Protein AF-A0A9X4QKK1-F1 (afdb_monomer_lite)

Sequence (141 aa):
MLRELAAFGTIYRAEAHHDLIGHMLTFSHALVTLEELGYPALFRRGLLPLYKLVHVLRASRDLQPGEPIRLSSPVDREPLALARPSSSLPTESAFWDRERSGDEWDFGHAFKFPYSFYHHAARAGGADAAAFDRFKRIIGT

Organism: NCBI:txid425004

pLDDT: mean 85.97, std 9.96, range [57.62, 98.19]

Secondary structure (DSSP, 8-state):
-HHHHHT-S--BS-IIIIIHHHHHHHHHHHHHHHHHTT-HHHHHHHHHHHHHHHHHHHHTTTPPTTS------SS--SSPPBPPPPSS-TTSHHHHSS---HHHHHTTHHHHHHHHHHHHHHHTT---HHHHHHHHHHTT-

Foldseek 3Di:
DLVLLLLAPFAFPFCVQLVLVLCLLLLLLVLVVCVVVVNVVVSVVSVVVSVVSSVVNVVCRHDDQPPDDDDPDPPDDPPTHTQDFAPDAPVDVVLVPDDDDPVCVVVVLSPSSNVSLVVVQVVVVGHDPSSVRSSRSSSRD

Radius of gyration: 15.23 Å; chains: 1; bounding box: 29×36×40 Å

Structure (mmCIF, N/CA/C/O backbone):
data_AF-A0A9X4QKK1-F1
#
_entry.id   AF-A0A9X4QKK1-F1
#
loop_
_atom_site.group_PDB
_atom_site.id
_atom_site.type_symbol
_atom_site.label_atom_id
_atom_site.label_alt_id
_atom_site.label_comp_id
_atom_site.label_asym_id
_atom_site.label_entity_id
_atom_site.label_seq_id
_atom_site.pdbx_PDB_ins_code
_atom_site.Cartn_x
_atom_site.Cartn_y
_atom_site.Cartn_z
_atom_site.occupancy
_atom_site.B_iso_or_equiv
_atom_site.auth_seq_id
_atom_site.auth_comp_id
_atom_site.auth_asym_id
_atom_site.auth_atom_id
_atom_site.pdbx_PDB_model_num
ATOM 1 N N . MET A 1 1 ? -3.616 -5.860 -7.951 1.00 75.44 1 MET A N 1
ATOM 2 C CA . MET A 1 1 ? -3.090 -5.509 -6.619 1.00 75.44 1 MET A CA 1
ATOM 3 C C . MET A 1 1 ? -3.950 -4.460 -5.912 1.00 75.44 1 MET A C 1
ATOM 5 O O . MET A 1 1 ? -4.398 -4.758 -4.819 1.00 75.44 1 MET A O 1
ATOM 9 N N . LEU A 1 2 ? -4.302 -3.318 -6.521 1.00 85.44 2 LEU A N 1
ATOM 10 C CA . LEU A 1 2 ? -5.236 -2.358 -5.887 1.00 85.44 2 LEU A CA 1
ATOM 11 C C . LEU A 1 2 ? -6.605 -2.970 -5.538 1.00 85.44 2 LEU A C 1
ATOM 13 O O . LEU A 1 2 ? -7.190 -2.633 -4.519 1.00 85.44 2 LEU A O 1
ATOM 17 N N . ARG A 1 3 ? -7.059 -3.958 -6.319 1.00 85.62 3 ARG A N 1
ATOM 18 C CA . ARG A 1 3 ? -8.234 -4.779 -5.981 1.00 85.62 3 ARG A CA 1
ATOM 19 C C . ARG A 1 3 ? -8.065 -5.619 -4.709 1.00 85.62 3 ARG A C 1
ATOM 21 O O . ARG A 1 3 ? -9.041 -5.830 -4.010 1.00 85.62 3 ARG A O 1
ATOM 28 N N . GLU A 1 4 ? -6.853 -6.097 -4.410 1.00 84.00 4 GLU A N 1
ATOM 29 C CA . GLU A 1 4 ? -6.587 -6.804 -3.146 1.00 84.00 4 GLU A CA 1
ATOM 30 C C . GLU A 1 4 ? -6.738 -5.833 -1.978 1.00 84.00 4 GLU A C 1
ATOM 32 O O . GLU A 1 4 ? -7.400 -6.158 -1.004 1.00 84.00 4 GLU A O 1
ATOM 37 N N . LEU A 1 5 ? -6.208 -4.611 -2.116 1.00 85.69 5 LEU A N 1
ATOM 38 C CA . LEU A 1 5 ? -6.379 -3.550 -1.124 1.00 85.69 5 LEU A CA 1
ATOM 39 C C . LEU A 1 5 ? -7.860 -3.185 -0.919 1.00 85.69 5 LEU A C 1
ATOM 41 O O . LEU A 1 5 ? -8.304 -3.064 0.217 1.00 85.69 5 LEU A O 1
ATOM 45 N N . ALA A 1 6 ? -8.633 -3.047 -1.999 1.00 85.88 6 ALA A N 1
ATOM 46 C CA . ALA A 1 6 ? -10.066 -2.756 -1.928 1.00 85.88 6 ALA A CA 1
ATOM 47 C C . ALA A 1 6 ? -10.876 -3.851 -1.211 1.00 85.88 6 ALA A C 1
ATOM 49 O O . ALA A 1 6 ? -11.947 -3.571 -0.676 1.00 85.88 6 ALA A O 1
ATOM 50 N N . ALA A 1 7 ? -10.377 -5.089 -1.198 1.00 85.75 7 ALA A N 1
ATOM 51 C CA . ALA A 1 7 ? -11.099 -6.233 -0.662 1.00 85.75 7 ALA A CA 1
ATOM 52 C C . ALA A 1 7 ? -11.094 -6.300 0.877 1.00 85.75 7 ALA A C 1
ATOM 54 O O . ALA A 1 7 ? -11.881 -7.052 1.444 1.00 85.75 7 ALA A O 1
ATOM 55 N N . PHE A 1 8 ? -10.241 -5.536 1.566 1.00 82.75 8 PHE A N 1
ATOM 56 C CA . PHE A 1 8 ? -10.203 -5.523 3.031 1.00 82.75 8 PHE A CA 1
ATOM 57 C C . PHE A 1 8 ? -11.446 -4.842 3.609 1.00 82.75 8 PHE A C 1
ATOM 59 O O . PHE A 1 8 ? -11.747 -3.698 3.270 1.00 82.75 8 PHE A O 1
ATOM 66 N N . GLY A 1 9 ? -12.166 -5.515 4.509 1.00 76.88 9 GLY A N 1
ATOM 67 C CA . GLY A 1 9 ? -13.284 -4.912 5.246 1.00 76.88 9 GLY A CA 1
ATOM 68 C C . GLY A 1 9 ? -12.805 -3.984 6.365 1.00 76.88 9 GLY A C 1
ATOM 69 O O . GLY A 1 9 ? -13.321 -2.878 6.529 1.00 76.88 9 GLY A O 1
ATOM 70 N N . THR A 1 10 ? -11.751 -4.409 7.062 1.00 80.19 10 THR A N 1
ATOM 71 C CA . THR A 1 10 ? -11.205 -3.747 8.250 1.00 80.19 10 THR A CA 1
ATOM 72 C C . THR A 1 10 ? -9.692 -3.590 8.118 1.00 80.19 10 THR A C 1
ATOM 74 O O . THR A 1 10 ? -9.008 -4.488 7.634 1.00 80.19 10 THR A O 1
ATOM 77 N N . ILE A 1 11 ? -9.150 -2.449 8.557 1.00 82.50 11 ILE A N 1
ATOM 78 C CA . ILE A 1 11 ? -7.701 -2.217 8.640 1.00 82.50 11 ILE A CA 1
ATOM 79 C C . ILE A 1 11 ? -7.363 -1.861 10.085 1.00 82.50 11 ILE A C 1
ATOM 81 O O . ILE A 1 11 ? -7.882 -0.883 10.623 1.00 82.50 11 ILE A O 1
ATOM 85 N N . TYR A 1 12 ? -6.488 -2.653 10.698 1.00 80.75 12 TYR A N 1
ATOM 86 C CA . TYR A 1 12 ? -5.937 -2.412 12.029 1.00 80.75 12 TYR A CA 1
ATOM 87 C C . TYR A 1 12 ? -4.565 -1.737 11.945 1.00 80.75 12 TYR A C 1
ATOM 89 O O . TYR A 1 12 ? -3.785 -2.043 11.042 1.00 80.75 12 TYR A O 1
ATOM 97 N N . ARG A 1 13 ? -4.251 -0.868 12.917 1.00 73.69 13 ARG A N 1
ATOM 98 C CA . ARG A 1 13 ? -2.894 -0.372 13.213 1.00 73.69 13 ARG A CA 1
ATOM 99 C C . ARG A 1 13 ? -2.101 -1.459 13.941 1.00 73.69 13 ARG A C 1
ATOM 101 O O . ARG A 1 13 ? -1.739 -1.304 15.100 1.00 73.69 13 ARG A O 1
ATOM 108 N N . ALA A 1 14 ? -1.932 -2.585 13.272 1.00 68.31 14 ALA A N 1
ATOM 109 C CA . ALA A 1 14 ? -1.031 -3.648 13.677 1.00 68.31 14 ALA A CA 1
ATOM 110 C C . ALA A 1 14 ? 0.115 -3.645 12.669 1.00 68.31 14 ALA A C 1
ATOM 112 O O . ALA A 1 14 ? -0.183 -3.628 11.470 1.00 68.31 14 ALA A O 1
ATOM 113 N N . GLU A 1 15 ? 1.371 -3.667 13.113 1.00 60.34 15 GLU A N 1
ATOM 114 C CA . GLU A 1 15 ? 2.532 -3.822 12.228 1.00 60.34 15 GLU A CA 1
ATOM 115 C C . GLU A 1 15 ? 2.284 -4.988 11.265 1.00 60.34 15 GLU A C 1
ATOM 117 O O . GLU A 1 15 ? 2.369 -4.842 10.049 1.00 60.34 15 GLU A O 1
ATOM 122 N N . ALA A 1 16 ? 1.809 -6.132 11.766 1.00 63.66 16 ALA A N 1
ATOM 123 C CA . ALA A 1 16 ? 1.559 -7.289 10.921 1.00 63.66 16 ALA A CA 1
ATOM 124 C C . ALA A 1 16 ? 0.435 -7.087 9.891 1.00 63.66 16 ALA A C 1
ATOM 126 O O . ALA A 1 16 ? 0.426 -7.793 8.895 1.00 63.66 16 ALA A O 1
ATOM 127 N N . HIS A 1 17 ? -0.523 -6.174 10.066 1.00 72.31 17 HIS A N 1
ATOM 128 C CA . HIS A 1 17 ? -1.622 -6.020 9.100 1.00 72.31 17 HIS A CA 1
ATOM 129 C C . HIS A 1 17 ? -1.434 -4.802 8.197 1.00 72.31 17 HIS A C 1
ATOM 131 O O . HIS A 1 17 ? -1.447 -4.915 6.972 1.00 72.31 17 HIS A O 1
ATOM 137 N N . HIS A 1 18 ? -1.214 -3.641 8.804 1.00 77.44 18 HIS A N 1
ATOM 138 C CA . HIS A 1 18 ? -0.926 -2.401 8.103 1.00 77.44 18 HIS A CA 1
ATOM 139 C C . HIS A 1 18 ? 0.368 -2.509 7.285 1.00 77.44 18 HIS A C 1
ATOM 141 O O . HIS A 1 18 ? 0.358 -2.213 6.084 1.00 77.44 18 HIS A O 1
ATOM 147 N N . ASP A 1 19 ? 1.455 -3.000 7.892 1.00 78.06 19 ASP A N 1
ATOM 148 C CA . ASP A 1 19 ? 2.738 -3.041 7.194 1.00 78.06 19 ASP A CA 1
ATOM 149 C C . ASP A 1 19 ? 2.754 -4.136 6.143 1.00 78.06 19 ASP A C 1
ATOM 151 O O . ASP A 1 19 ? 3.334 -3.913 5.089 1.00 78.06 19 ASP A O 1
ATOM 155 N N . LEU A 1 20 ? 2.070 -5.274 6.323 1.00 82.94 20 LEU A N 1
ATOM 156 C CA . LEU A 1 20 ? 1.974 -6.274 5.248 1.00 82.94 20 LEU A CA 1
ATOM 157 C C . LEU A 1 20 ? 1.256 -5.720 4.010 1.00 82.94 20 LEU A C 1
ATOM 159 O O . LEU A 1 20 ? 1.684 -5.997 2.885 1.00 82.94 20 LEU A O 1
ATOM 163 N N . ILE A 1 21 ? 0.214 -4.899 4.183 1.00 88.38 21 ILE A N 1
ATOM 164 C CA . ILE A 1 21 ? -0.444 -4.234 3.052 1.00 88.38 21 ILE A CA 1
ATOM 165 C C . ILE A 1 21 ? 0.509 -3.208 2.415 1.00 88.38 21 ILE A C 1
ATOM 167 O O . ILE A 1 21 ? 0.660 -3.178 1.189 1.00 88.38 21 ILE A O 1
ATOM 171 N N . GLY A 1 22 ? 1.217 -2.415 3.222 1.00 89.25 22 GLY A N 1
ATOM 172 C CA . GLY A 1 22 ? 2.253 -1.493 2.747 1.00 89.25 22 GLY A CA 1
ATOM 173 C C . GLY A 1 22 ? 3.424 -2.189 2.033 1.00 89.25 22 GLY A C 1
ATOM 174 O O . GLY A 1 22 ? 3.918 -1.720 1.001 1.00 89.25 22 GLY A O 1
ATOM 175 N N . HIS A 1 23 ? 3.838 -3.359 2.515 1.00 90.31 23 HIS A N 1
ATOM 176 C CA . HIS A 1 23 ? 4.822 -4.234 1.890 1.00 90.31 23 HIS A CA 1
ATOM 177 C C . HIS A 1 23 ? 4.305 -4.772 0.565 1.00 90.31 23 HIS A C 1
ATOM 179 O O . HIS A 1 23 ? 5.047 -4.767 -0.407 1.00 90.31 23 HIS A O 1
ATOM 185 N N . MET A 1 24 ? 3.033 -5.159 0.461 1.00 92.56 24 MET A N 1
ATOM 186 C CA . MET A 1 24 ? 2.457 -5.557 -0.825 1.00 92.56 24 MET A CA 1
ATOM 187 C C . MET A 1 24 ? 2.513 -4.399 -1.830 1.00 92.56 24 MET A C 1
ATOM 189 O O . MET A 1 24 ? 2.912 -4.614 -2.981 1.00 92.56 24 MET A O 1
ATOM 193 N N . LEU A 1 25 ? 2.166 -3.176 -1.399 1.00 93.88 25 LEU A N 1
ATOM 194 C CA . LEU A 1 25 ? 2.240 -1.970 -2.232 1.00 93.88 25 LEU A CA 1
ATOM 195 C C . LEU A 1 25 ? 3.656 -1.739 -2.772 1.00 93.88 25 LEU A C 1
ATOM 197 O O . LEU A 1 25 ? 3.861 -1.647 -3.983 1.00 93.88 25 LEU A O 1
ATOM 201 N N . THR A 1 26 ? 4.627 -1.694 -1.867 1.00 95.50 26 THR A N 1
ATOM 202 C CA . THR A 1 26 ? 6.023 -1.360 -2.176 1.00 95.50 26 THR A CA 1
ATOM 203 C C . THR A 1 26 ? 6.767 -2.482 -2.890 1.00 95.50 26 THR A C 1
ATOM 205 O O . THR A 1 26 ? 7.497 -2.220 -3.842 1.00 95.50 26 THR A O 1
ATOM 208 N N . PHE A 1 27 ? 6.551 -3.740 -2.505 1.00 95.62 27 PHE A N 1
ATOM 209 C CA . PHE A 1 27 ? 7.200 -4.896 -3.123 1.00 95.62 27 PHE A CA 1
ATOM 210 C C . PHE A 1 27 ? 6.793 -5.028 -4.586 1.00 95.62 27 PHE A C 1
ATOM 212 O O . PHE A 1 27 ? 7.632 -5.143 -5.475 1.00 95.62 27 PHE A O 1
ATOM 219 N N . SER A 1 28 ? 5.491 -4.991 -4.860 1.00 95.19 28 SER A N 1
ATOM 220 C CA . SER A 1 28 ? 5.005 -5.078 -6.237 1.00 95.19 28 SER A CA 1
ATOM 221 C C . SER A 1 28 ? 5.372 -3.846 -7.065 1.00 95.19 28 SER A C 1
ATOM 223 O O . SER A 1 28 ? 5.581 -3.987 -8.266 1.00 95.19 28 SER A O 1
ATOM 225 N N . HIS A 1 29 ? 5.491 -2.663 -6.449 1.00 96.69 29 HIS A N 1
ATOM 226 C CA . HIS A 1 29 ? 6.028 -1.488 -7.131 1.00 96.69 29 HIS A CA 1
ATOM 227 C C . HIS A 1 29 ? 7.465 -1.751 -7.574 1.00 96.69 29 HIS A C 1
ATOM 229 O O . HIS A 1 29 ? 7.751 -1.639 -8.759 1.00 96.69 29 HIS A O 1
ATOM 235 N N . ALA A 1 30 ? 8.325 -2.216 -6.666 1.00 97.06 30 ALA A N 1
ATOM 236 C CA . ALA A 1 30 ? 9.701 -2.564 -6.999 1.00 97.06 30 ALA A CA 1
ATOM 237 C C . ALA A 1 30 ? 9.785 -3.616 -8.120 1.00 97.06 30 ALA A C 1
ATOM 239 O O . ALA A 1 30 ? 10.628 -3.492 -9.005 1.00 97.06 30 ALA A O 1
ATOM 240 N N . LEU A 1 31 ? 8.897 -4.620 -8.137 1.00 97.19 31 LEU A N 1
ATOM 241 C CA . LEU A 1 31 ? 8.832 -5.576 -9.247 1.00 97.19 31 LEU A CA 1
ATOM 242 C C . LEU A 1 31 ? 8.507 -4.889 -10.575 1.00 97.19 31 LEU A C 1
ATOM 244 O O . LEU A 1 31 ? 9.220 -5.103 -11.552 1.00 97.19 31 LEU A O 1
ATOM 248 N N . VAL A 1 32 ? 7.459 -4.067 -10.613 1.00 95.44 32 VAL A N 1
ATOM 249 C CA . VAL A 1 32 ? 7.080 -3.323 -11.822 1.00 95.44 32 VAL A CA 1
ATOM 250 C C . VAL A 1 32 ? 8.240 -2.449 -12.301 1.00 95.44 32 VAL A C 1
ATOM 252 O O . VAL A 1 32 ? 8.587 -2.499 -13.475 1.00 95.44 32 VAL A O 1
ATOM 255 N N . THR A 1 33 ? 8.905 -1.735 -11.393 1.00 96.25 33 THR A N 1
ATOM 256 C CA . THR A 1 33 ? 10.076 -0.919 -11.729 1.00 96.25 33 THR A CA 1
ATOM 257 C C . THR A 1 33 ? 11.217 -1.763 -12.303 1.00 96.25 33 THR A C 1
ATOM 259 O O . THR A 1 33 ? 11.856 -1.355 -13.266 1.00 96.25 33 THR A O 1
ATOM 262 N N . LEU A 1 34 ? 11.475 -2.963 -11.770 1.00 97.56 34 LEU A N 1
ATOM 263 C CA . LEU A 1 34 ? 12.482 -3.871 -12.336 1.00 97.56 34 LEU A CA 1
ATOM 264 C C . LEU A 1 34 ? 12.139 -4.297 -13.768 1.00 97.56 34 LEU A C 1
ATOM 266 O O . LEU A 1 34 ? 13.034 -4.385 -14.605 1.00 97.56 34 LEU A O 1
ATOM 270 N N . GLU A 1 35 ? 10.867 -4.568 -14.056 1.00 96.75 35 GLU A N 1
ATOM 271 C CA . GLU A 1 35 ? 10.416 -4.879 -15.414 1.00 96.75 35 GLU A CA 1
ATOM 272 C C . GLU A 1 35 ? 10.630 -3.687 -16.359 1.00 96.75 35 GLU A C 1
ATOM 274 O O . GLU A 1 35 ? 11.220 -3.856 -17.426 1.00 96.75 35 GLU A O 1
ATOM 279 N N . GLU A 1 36 ? 10.237 -2.483 -15.938 1.00 95.19 36 GLU A N 1
ATOM 280 C CA . GLU A 1 36 ? 10.383 -1.235 -16.705 1.00 95.19 36 GLU A CA 1
ATOM 281 C C . GLU A 1 36 ? 11.842 -0.869 -16.987 1.00 95.19 36 GLU A C 1
ATOM 283 O O . GLU A 1 36 ? 12.162 -0.361 -18.059 1.00 95.19 36 GLU A O 1
ATOM 288 N N . LEU A 1 37 ? 12.741 -1.175 -16.052 1.00 97.62 37 LEU A N 1
ATOM 289 C CA . LEU A 1 37 ? 14.182 -0.980 -16.206 1.00 97.62 37 LEU A CA 1
ATOM 290 C C . LEU A 1 37 ? 14.856 -2.056 -17.079 1.00 97.62 37 LEU A C 1
ATOM 292 O O . LEU A 1 37 ? 16.076 -2.035 -17.235 1.00 97.62 37 LEU A O 1
ATOM 296 N N . GLY A 1 38 ? 14.098 -3.000 -17.645 1.00 98.06 38 GLY A N 1
ATOM 297 C CA . GLY A 1 38 ? 14.627 -4.032 -18.539 1.00 98.06 38 GLY A CA 1
ATOM 298 C C . GLY A 1 38 ? 15.152 -5.285 -17.832 1.00 98.06 38 GLY A C 1
ATOM 299 O O . GLY A 1 38 ? 15.900 -6.054 -18.437 1.00 98.06 38 GLY A O 1
ATOM 300 N N . TYR A 1 39 ? 14.734 -5.551 -16.587 1.00 98.19 39 TYR A N 1
ATOM 301 C CA . TYR A 1 39 ? 15.120 -6.741 -15.808 1.00 98.19 39 TYR A CA 1
ATOM 302 C C . TYR A 1 39 ? 13.966 -7.750 -15.608 1.00 98.19 39 TYR A C 1
ATOM 304 O O . TYR A 1 39 ? 13.643 -8.130 -14.473 1.00 98.19 39 TYR A O 1
ATOM 312 N N . PRO A 1 40 ? 13.357 -8.295 -16.679 1.00 97.19 40 PRO A N 1
ATOM 313 C CA . PRO A 1 40 ? 12.163 -9.137 -16.569 1.00 97.19 40 PRO A CA 1
ATOM 314 C C . PRO A 1 40 ? 12.428 -10.489 -15.880 1.00 97.19 40 PRO A C 1
ATOM 316 O O . PRO A 1 40 ? 11.511 -11.121 -15.356 1.00 97.19 40 PRO A O 1
ATOM 319 N N . ALA A 1 41 ? 13.681 -10.957 -15.846 1.00 98.00 41 ALA A N 1
ATOM 320 C CA . ALA A 1 41 ? 14.052 -12.157 -15.096 1.00 98.00 41 ALA A CA 1
ATOM 321 C C . ALA A 1 41 ? 13.915 -11.955 -13.575 1.00 98.00 41 ALA A C 1
ATOM 323 O O . ALA A 1 41 ? 13.427 -12.850 -12.881 1.00 98.00 41 ALA A O 1
ATOM 324 N N . LEU A 1 42 ? 14.293 -10.775 -13.067 1.00 97.38 42 LEU A N 1
ATOM 325 C CA . LEU A 1 42 ? 14.141 -10.427 -11.653 1.00 97.38 42 LEU A CA 1
ATOM 326 C C . LEU A 1 42 ? 12.666 -10.232 -11.294 1.00 97.38 42 LEU A C 1
ATOM 328 O O . LEU A 1 42 ? 12.222 -10.775 -10.283 1.00 97.38 42 LEU A O 1
ATOM 332 N N . PHE A 1 43 ? 11.897 -9.567 -12.165 1.00 97.38 43 PHE A N 1
ATOM 333 C CA . PHE A 1 43 ? 10.440 -9.462 -12.037 1.00 97.38 43 PHE A CA 1
ATOM 334 C C . PHE A 1 43 ? 9.790 -10.839 -11.842 1.00 97.38 43 PHE A C 1
ATOM 336 O O . PHE A 1 43 ? 9.141 -11.086 -10.825 1.00 97.38 43 PHE A O 1
ATOM 343 N N . ARG A 1 44 ? 10.039 -11.780 -12.768 1.00 97.75 44 ARG A N 1
ATOM 344 C CA . ARG A 1 44 ? 9.468 -13.138 -12.709 1.00 97.75 44 ARG A CA 1
ATOM 345 C C . ARG A 1 44 ? 9.860 -13.888 -11.440 1.00 97.75 44 ARG A C 1
ATOM 347 O O . ARG A 1 44 ? 9.013 -14.544 -10.838 1.00 97.75 44 ARG A O 1
ATOM 354 N N . ARG A 1 45 ? 11.120 -13.779 -11.007 1.00 97.12 45 ARG A N 1
ATOM 355 C CA . ARG A 1 45 ? 11.591 -14.404 -9.761 1.00 97.12 45 ARG A CA 1
ATOM 356 C C . ARG A 1 45 ? 10.861 -13.848 -8.533 1.00 97.12 45 ARG A C 1
ATOM 358 O O . ARG A 1 45 ? 10.601 -14.595 -7.592 1.00 97.12 45 ARG A O 1
ATOM 365 N N . GLY A 1 46 ? 10.518 -12.563 -8.553 1.00 96.19 46 GLY A N 1
ATOM 366 C CA . GLY A 1 46 ? 9.803 -11.882 -7.477 1.00 96.19 46 GLY A CA 1
ATOM 367 C C . GLY A 1 46 ? 8.308 -12.202 -7.378 1.00 96.19 46 GLY A C 1
ATOM 368 O O . GLY A 1 46 ? 7.720 -11.995 -6.315 1.00 96.19 46 GLY A O 1
ATOM 369 N N . LEU A 1 47 ? 7.691 -12.759 -8.428 1.00 96.06 47 LEU A N 1
ATOM 370 C CA . LEU A 1 47 ? 6.257 -13.077 -8.427 1.00 96.06 47 LEU A CA 1
ATOM 371 C C . LEU A 1 47 ? 5.875 -14.100 -7.352 1.00 96.06 47 LEU A C 1
ATOM 373 O O . LEU A 1 47 ? 4.877 -13.913 -6.663 1.00 96.06 47 LEU A O 1
ATOM 377 N N . LEU A 1 48 ? 6.671 -15.157 -7.160 1.00 95.56 48 LEU A N 1
ATOM 378 C CA . LEU A 1 48 ? 6.368 -16.184 -6.158 1.00 95.56 48 LEU A CA 1
ATOM 379 C C . LEU A 1 48 ? 6.352 -15.617 -4.719 1.00 95.56 48 LEU A C 1
ATOM 381 O O . LEU A 1 48 ? 5.368 -15.848 -4.014 1.00 95.56 48 LEU A O 1
ATOM 385 N N . PRO A 1 49 ? 7.374 -14.866 -4.259 1.00 93.94 49 PRO A N 1
ATOM 386 C CA . PRO A 1 49 ? 7.307 -14.147 -2.986 1.00 93.94 49 PRO A CA 1
ATOM 387 C C . PRO A 1 49 ? 6.099 -13.210 -2.869 1.00 93.94 49 PRO A C 1
ATOM 389 O O . PRO A 1 49 ? 5.417 -13.234 -1.845 1.00 93.94 49 PRO A O 1
ATOM 392 N N . LEU A 1 50 ? 5.788 -12.443 -3.922 1.00 93.44 50 LEU A N 1
ATOM 393 C CA . LEU A 1 50 ? 4.620 -11.560 -3.927 1.00 93.44 50 LEU A CA 1
ATOM 394 C C . LEU A 1 50 ? 3.315 -12.351 -3.743 1.00 93.44 50 LEU A C 1
ATOM 396 O O . LEU A 1 50 ? 2.461 -11.950 -2.958 1.00 93.44 50 LEU A O 1
ATOM 400 N N . TYR A 1 51 ? 3.159 -13.495 -4.411 1.00 91.69 51 TYR A N 1
ATOM 401 C CA . TYR A 1 51 ? 1.970 -14.334 -4.251 1.00 91.69 51 TYR A CA 1
ATOM 402 C C . TYR A 1 51 ? 1.854 -14.943 -2.856 1.00 91.69 51 TYR A C 1
ATOM 404 O O . TYR A 1 51 ? 0.743 -15.042 -2.342 1.00 91.69 51 TYR A O 1
ATOM 412 N N . LYS A 1 52 ? 2.971 -15.300 -2.210 1.00 90.06 52 LYS A N 1
ATOM 413 C CA . LYS A 1 52 ? 2.959 -15.733 -0.803 1.00 90.06 52 LYS A CA 1
ATOM 414 C C . LYS A 1 52 ? 2.465 -14.619 0.118 1.00 90.06 52 LYS A C 1
ATOM 416 O O . LYS A 1 52 ? 1.617 -14.873 0.966 1.00 90.06 52 LYS A O 1
ATOM 421 N N . LEU A 1 53 ? 2.942 -13.392 -0.091 1.00 87.81 53 LEU A N 1
ATOM 422 C CA . LEU A 1 53 ? 2.487 -12.223 0.659 1.00 87.81 53 LEU A CA 1
ATOM 423 C C . LEU A 1 53 ? 0.982 -11.977 0.465 1.00 87.81 53 LEU A C 1
ATOM 425 O O . LEU A 1 53 ? 0.250 -11.853 1.441 1.00 87.81 53 LEU A O 1
ATOM 429 N N . VAL A 1 54 ? 0.505 -11.984 -0.783 1.00 87.62 54 VAL A N 1
ATOM 430 C CA . VAL A 1 54 ? -0.928 -11.839 -1.100 1.00 87.62 54 VAL A CA 1
ATOM 431 C C . VAL A 1 54 ? -1.758 -12.968 -0.481 1.00 87.62 54 VAL A C 1
ATOM 433 O O . VAL A 1 54 ? -2.853 -12.725 0.013 1.00 87.62 54 VAL A O 1
ATOM 436 N N . HIS A 1 55 ? -1.252 -14.202 -0.475 1.00 86.25 55 HIS A N 1
ATOM 437 C CA . HIS A 1 55 ? -1.939 -15.334 0.143 1.00 86.25 55 HIS A CA 1
ATOM 438 C C . HIS A 1 55 ? -2.135 -15.138 1.653 1.00 86.25 55 HIS A C 1
ATOM 440 O O . HIS A 1 55 ? -3.247 -15.321 2.141 1.00 86.25 55 HIS A O 1
ATOM 446 N N . VAL A 1 56 ? -1.091 -14.710 2.371 1.00 81.62 56 VAL A N 1
ATOM 447 C CA . VAL A 1 56 ? -1.179 -14.394 3.808 1.00 81.62 56 VAL A CA 1
ATOM 448 C C . VAL A 1 56 ? -2.175 -13.260 4.054 1.00 81.62 56 VAL A C 1
ATOM 450 O O . VAL A 1 56 ? -3.049 -13.383 4.904 1.00 81.62 56 VAL A O 1
ATOM 453 N N . LEU A 1 57 ? -2.102 -12.196 3.255 1.00 81.94 57 LEU A N 1
ATOM 454 C CA . LEU A 1 57 ? -3.005 -11.046 3.334 1.00 81.94 57 LEU A CA 1
ATOM 455 C C . LEU A 1 57 ? -4.480 -11.412 3.112 1.00 81.94 57 LEU A C 1
ATOM 457 O O . LEU A 1 57 ? -5.368 -10.869 3.762 1.00 81.94 57 LEU A O 1
ATOM 461 N N . ARG A 1 58 ? -4.767 -12.362 2.219 1.00 84.50 58 ARG A N 1
ATOM 462 C CA . ARG A 1 58 ? -6.138 -12.846 2.003 1.00 84.50 58 ARG A CA 1
ATOM 463 C C . ARG A 1 58 ? -6.693 -13.589 3.214 1.00 84.50 58 ARG A C 1
ATOM 465 O O . ARG A 1 58 ? -7.891 -13.500 3.455 1.00 84.50 58 ARG A O 1
ATOM 472 N N . ALA A 1 59 ? -5.847 -14.282 3.976 1.00 79.81 59 ALA A N 1
ATOM 473 C CA . ALA A 1 59 ? -6.267 -14.957 5.201 1.00 79.81 59 ALA A CA 1
ATOM 474 C C . ALA A 1 59 ? -6.650 -13.970 6.320 1.00 79.81 59 ALA A C 1
ATOM 476 O O . ALA A 1 59 ? -7.423 -14.331 7.201 1.00 79.81 59 ALA A O 1
ATOM 477 N N . SER A 1 60 ? -6.154 -12.727 6.272 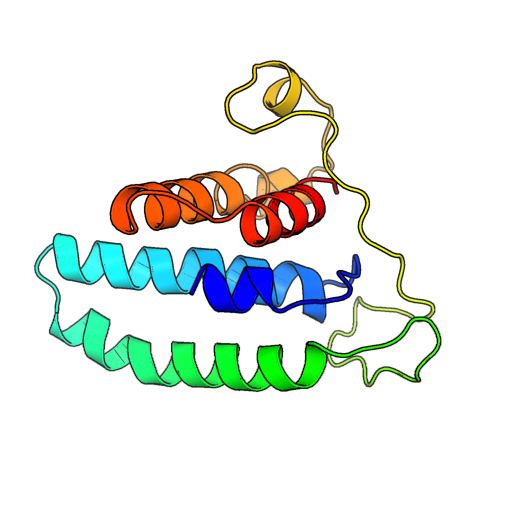1.00 75.75 60 SER A N 1
ATOM 478 C CA . SER A 1 60 ? -6.469 -11.668 7.242 1.00 75.75 60 SER A CA 1
ATOM 479 C C . SER A 1 60 ? -7.523 -10.667 6.751 1.00 75.75 60 SER A C 1
ATOM 481 O O . SER A 1 60 ? -7.782 -9.666 7.414 1.00 75.75 60 SER A O 1
ATOM 483 N N . ARG A 1 61 ? -8.130 -10.895 5.583 1.00 78.69 61 ARG A N 1
ATOM 484 C CA . ARG A 1 61 ? -9.003 -9.911 4.926 1.00 78.69 61 ARG A CA 1
ATOM 485 C C . ARG A 1 61 ? 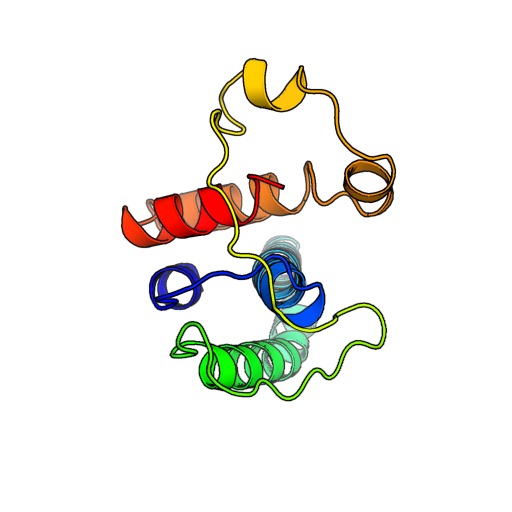-10.326 -9.669 5.654 1.00 78.69 61 ARG A C 1
ATOM 487 O O . ARG A 1 61 ? -10.800 -8.534 5.709 1.00 78.69 61 ARG A O 1
ATOM 494 N N . ASP A 1 62 ? -10.910 -10.744 6.172 1.00 76.69 62 ASP A N 1
ATOM 495 C CA . ASP A 1 62 ? -12.285 -10.777 6.679 1.00 76.69 62 ASP A CA 1
ATOM 496 C C . ASP A 1 62 ? -12.338 -10.725 8.221 1.00 76.69 62 ASP A C 1
ATOM 498 O O . ASP A 1 62 ? -13.370 -11.036 8.813 1.00 76.69 62 ASP A O 1
ATOM 502 N N . LEU A 1 63 ? -11.235 -10.301 8.860 1.00 74.81 63 LEU A N 1
ATOM 503 C CA . LEU A 1 63 ? -11.117 -10.169 10.314 1.00 74.81 63 LEU A CA 1
ATOM 504 C C . LEU A 1 63 ? -12.188 -9.226 10.875 1.00 74.81 63 LEU A C 1
ATOM 506 O O . LEU A 1 63 ? -12.290 -8.059 10.467 1.00 74.81 63 LEU A O 1
ATOM 510 N N . GLN A 1 64 ? -12.961 -9.732 11.835 1.00 73.19 64 GLN A N 1
ATOM 511 C CA . GLN A 1 64 ? -13.978 -8.948 12.524 1.00 73.19 64 GLN A CA 1
ATOM 512 C C . GLN A 1 64 ? -13.418 -8.300 13.798 1.00 73.19 64 GLN A C 1
ATOM 514 O O . GLN A 1 64 ? -12.601 -8.898 14.504 1.00 73.19 64 GLN A O 1
ATOM 519 N N . PRO A 1 65 ? -13.879 -7.088 14.158 1.00 69.88 65 PRO A N 1
ATOM 520 C CA . PRO A 1 65 ? -13.576 -6.504 15.459 1.00 69.88 65 PRO A CA 1
ATOM 521 C C . PRO A 1 65 ? -13.944 -7.455 16.604 1.00 69.88 65 PRO A C 1
ATOM 523 O O . PRO A 1 65 ? -15.104 -7.828 16.755 1.00 69.88 65 PRO A O 1
ATOM 526 N N . GLY A 1 66 ? -12.953 -7.816 17.422 1.00 69.25 66 GLY A N 1
ATOM 527 C CA . GLY A 1 66 ? -13.135 -8.687 18.586 1.00 69.25 66 GLY A CA 1
ATOM 528 C C . GLY A 1 66 ? -12.923 -10.181 18.329 1.00 69.25 66 GLY A C 1
ATOM 529 O O . GLY A 1 66 ? -12.989 -10.953 19.283 1.00 69.25 66 GLY A O 1
ATOM 530 N N . GLU A 1 67 ? -12.637 -10.606 17.094 1.00 73.00 67 GLU A N 1
ATOM 531 C CA . GLU A 1 67 ? -12.132 -11.962 16.860 1.00 73.00 67 GLU A CA 1
ATOM 532 C C . GLU A 1 67 ? -10.730 -12.124 17.470 1.00 73.00 67 GLU A C 1
ATOM 534 O O . GLU A 1 67 ? -9.939 -11.180 17.428 1.00 73.00 67 GLU A O 1
ATOM 539 N N . PRO A 1 68 ? -10.397 -13.300 18.033 1.00 69.38 68 PRO A N 1
ATOM 5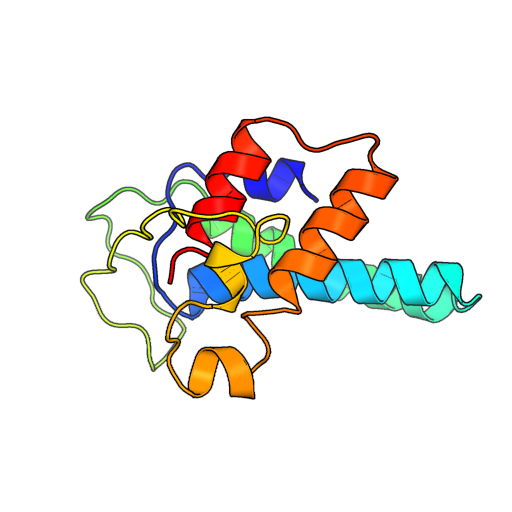40 C CA . PRO A 1 68 ? -9.042 -13.584 18.486 1.00 69.38 68 PRO A CA 1
ATOM 541 C C . PRO A 1 68 ? -8.108 -13.639 17.275 1.00 69.38 68 PRO A C 1
ATOM 543 O O . PRO A 1 68 ? -8.295 -14.457 16.369 1.00 69.38 68 PRO A O 1
ATOM 546 N N . ILE A 1 69 ? -7.092 -12.777 17.255 1.00 70.50 69 ILE A N 1
ATOM 547 C CA . ILE A 1 69 ? -6.168 -12.682 16.123 1.00 70.50 69 ILE A CA 1
ATOM 548 C C . ILE A 1 69 ? -4.854 -13.321 16.534 1.00 70.50 69 ILE A C 1
ATOM 550 O O . ILE A 1 69 ? -4.223 -12.946 17.520 1.00 70.50 69 ILE A O 1
ATOM 554 N N . ARG A 1 70 ? -4.387 -14.287 15.740 1.00 68.12 70 ARG A N 1
ATOM 555 C CA . ARG A 1 70 ? -3.050 -14.839 15.940 1.00 68.12 70 ARG A CA 1
ATOM 556 C C . ARG A 1 70 ? -2.015 -13.804 15.508 1.00 68.12 70 ARG A C 1
ATOM 558 O O . ARG A 1 70 ? -1.672 -13.722 14.331 1.00 68.12 70 ARG A O 1
ATOM 565 N N . LEU A 1 71 ? -1.511 -13.034 16.468 1.00 64.62 71 LEU A N 1
ATOM 566 C CA . LEU A 1 71 ? -0.408 -12.110 16.236 1.00 64.62 71 LEU A CA 1
ATOM 567 C C . LEU A 1 71 ? 0.863 -12.908 15.937 1.00 64.62 71 LEU A C 1
ATOM 569 O O . LEU A 1 71 ? 1.266 -13.783 16.704 1.00 64.62 71 LEU A O 1
ATOM 573 N N . SER A 1 72 ? 1.482 -12.624 14.796 1.00 64.50 72 SER A N 1
ATOM 574 C CA . SER A 1 72 ? 2.804 -13.144 14.437 1.00 64.50 72 SER A CA 1
ATOM 575 C C . SER A 1 72 ? 3.921 -12.120 14.659 1.00 64.50 72 SER A C 1
ATOM 577 O O . SER A 1 72 ? 5.088 -12.489 14.557 1.00 64.50 72 SER A O 1
ATOM 579 N N . SER A 1 73 ? 3.578 -10.856 14.946 1.00 65.31 73 SER A N 1
ATOM 580 C CA . SER A 1 73 ? 4.536 -9.808 15.316 1.00 65.31 73 SER A CA 1
ATOM 581 C C . SER A 1 73 ? 4.686 -9.740 16.842 1.00 65.31 73 SER A C 1
ATOM 583 O O . SER A 1 73 ? 3.673 -9.744 17.541 1.00 65.31 73 SER A O 1
ATOM 585 N N . PRO A 1 74 ? 5.919 -9.647 17.377 1.00 57.62 74 PRO A N 1
ATOM 586 C CA . PRO A 1 74 ? 6.160 -9.421 18.803 1.00 57.62 74 PRO A CA 1
ATOM 587 C C . PRO A 1 74 ? 5.818 -7.991 19.260 1.00 57.62 74 PRO A C 1
ATOM 589 O O . PRO A 1 74 ? 5.773 -7.731 20.465 1.00 57.62 74 PRO A O 1
ATOM 592 N N . VAL A 1 75 ? 5.614 -7.066 18.316 1.00 64.25 75 VAL A N 1
ATOM 593 C CA . VAL A 1 75 ? 5.271 -5.662 18.588 1.00 64.25 75 VAL A CA 1
ATOM 594 C C . VAL A 1 75 ? 3.759 -5.482 18.695 1.00 64.25 75 VAL A C 1
ATOM 596 O O . VAL A 1 75 ? 3.290 -4.703 19.526 1.00 64.25 75 VAL A O 1
ATOM 599 N N . ASP A 1 76 ? 2.991 -6.244 17.915 1.00 71.00 76 ASP A N 1
ATOM 600 C CA . ASP A 1 76 ? 1.535 -6.195 17.976 1.00 71.00 76 ASP A CA 1
ATOM 601 C C . ASP A 1 76 ? 1.019 -6.747 19.306 1.00 71.00 76 ASP A C 1
ATOM 603 O O . ASP A 1 76 ? 1.471 -7.785 19.798 1.00 71.00 76 ASP A O 1
ATOM 607 N N . ARG A 1 77 ? 0.028 -6.063 19.887 1.00 71.94 77 ARG A N 1
ATOM 608 C CA . ARG A 1 77 ? -0.654 -6.486 21.117 1.00 71.94 77 ARG A CA 1
ATOM 609 C C . ARG A 1 77 ? -2.157 -6.279 20.992 1.00 71.94 77 ARG A C 1
ATOM 611 O O . ARG A 1 77 ? -2.608 -5.285 20.430 1.00 71.94 77 ARG A O 1
ATOM 618 N N . GLU A 1 78 ? -2.928 -7.214 21.538 1.00 74.56 78 GLU A N 1
ATOM 619 C CA . GLU A 1 78 ? -4.378 -7.065 21.655 1.00 74.56 78 GLU A CA 1
ATOM 620 C C . GLU A 1 78 ? -4.750 -6.045 22.758 1.00 74.56 78 GLU A C 1
ATOM 622 O O . GLU A 1 78 ? -4.031 -5.934 23.756 1.00 74.56 78 GLU A O 1
ATOM 627 N N . PRO A 1 79 ? -5.880 -5.320 22.618 1.00 77.44 79 PRO A N 1
ATOM 628 C CA . PRO A 1 79 ? -6.770 -5.311 21.456 1.00 77.44 79 PRO A CA 1
ATOM 629 C C . PRO A 1 79 ? -6.182 -4.488 20.299 1.00 77.44 79 PRO A C 1
ATOM 631 O O . PRO A 1 79 ? -5.669 -3.388 20.504 1.00 77.44 79 PRO A O 1
ATOM 634 N N . LEU A 1 80 ? -6.300 -4.993 19.066 1.00 77.25 80 LEU A N 1
ATOM 635 C CA . LEU A 1 80 ? -5.834 -4.254 17.893 1.00 77.25 80 LEU A CA 1
ATOM 636 C C . LEU A 1 80 ? -6.634 -2.959 17.701 1.00 77.25 80 LEU A C 1
ATOM 638 O O . LEU A 1 80 ? -7.866 -2.966 17.648 1.00 77.25 80 LEU A O 1
ATOM 642 N N . ALA A 1 81 ? -5.929 -1.840 17.531 1.00 81.94 81 ALA A N 1
ATOM 643 C CA . ALA A 1 81 ? -6.553 -0.550 17.267 1.00 81.94 81 ALA A CA 1
ATOM 644 C C . ALA A 1 81 ? -6.982 -0.433 15.796 1.00 81.94 81 ALA A C 1
ATOM 646 O O . ALA A 1 81 ? -6.208 -0.731 14.887 1.00 81.94 81 ALA A O 1
ATOM 647 N N . LEU A 1 82 ? -8.199 0.051 15.537 1.00 84.12 82 LEU A N 1
ATOM 648 C CA . LEU A 1 82 ? -8.649 0.351 14.174 1.00 84.12 82 LEU A CA 1
ATOM 649 C C . LEU A 1 82 ? -7.851 1.514 13.571 1.00 84.12 82 LEU A C 1
ATOM 651 O O . LEU A 1 82 ? -7.623 2.538 14.221 1.00 84.12 82 LEU A O 1
ATOM 655 N N . ALA A 1 83 ? -7.476 1.380 12.300 1.00 86.94 83 ALA A N 1
ATOM 656 C CA . ALA A 1 83 ? -6.816 2.437 11.552 1.00 86.94 83 ALA A CA 1
ATOM 657 C C . ALA A 1 83 ? -7.787 3.578 11.235 1.00 86.94 83 ALA A C 1
ATOM 659 O O . ALA A 1 83 ? -8.875 3.380 10.673 1.00 86.94 83 ALA A O 1
ATOM 660 N N . ARG A 1 84 ? -7.369 4.793 11.600 1.00 87.75 84 ARG A N 1
ATOM 661 C CA . ARG A 1 84 ? -8.077 6.027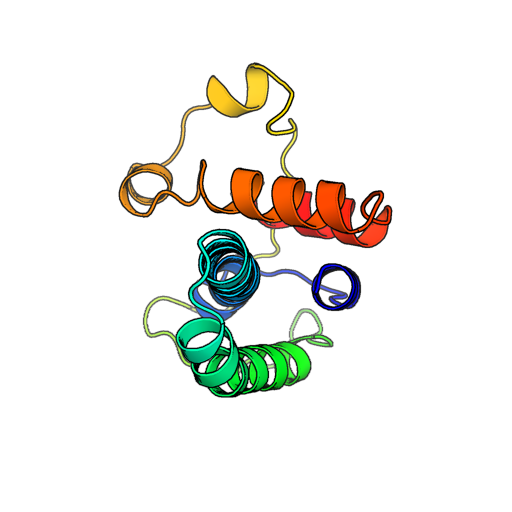 11.269 1.00 87.75 84 ARG A CA 1
ATOM 662 C C . ARG A 1 84 ? -7.667 6.466 9.863 1.00 87.75 84 ARG A C 1
ATOM 664 O O . ARG A 1 84 ? -6.500 6.329 9.512 1.00 87.75 84 ARG A O 1
ATOM 671 N N . PRO A 1 85 ? -8.602 6.952 9.036 1.00 91.25 85 PRO A N 1
ATOM 672 C CA . PRO A 1 85 ? -8.241 7.506 7.741 1.00 91.25 85 PRO A CA 1
ATOM 673 C C . PRO A 1 85 ? -7.458 8.812 7.916 1.00 91.25 85 PRO A C 1
ATOM 675 O O . PRO A 1 85 ? -7.770 9.614 8.795 1.00 91.25 85 PRO A O 1
ATOM 678 N N . SER A 1 86 ? -6.478 9.039 7.043 1.00 91.88 86 SER A N 1
ATOM 679 C CA . SER A 1 86 ? -5.788 10.321 6.918 1.00 91.88 86 SER A CA 1
ATOM 680 C C . SER A 1 86 ? -6.782 11.427 6.572 1.00 91.88 86 SER A C 1
ATOM 682 O O . SER A 1 86 ? -7.643 11.246 5.704 1.00 91.88 86 SER A O 1
ATOM 684 N N . SER A 1 87 ? -6.643 12.575 7.233 1.00 92.00 87 SER A N 1
ATOM 685 C CA . SER A 1 87 ? -7.445 13.779 6.985 1.00 92.00 87 SER A CA 1
ATOM 686 C C . SER A 1 87 ? -7.033 14.530 5.716 1.00 92.00 87 SER A C 1
ATOM 688 O O . SER A 1 87 ? -7.832 15.296 5.188 1.00 92.00 87 SER A O 1
ATOM 690 N N . SER A 1 88 ? -5.821 14.287 5.217 1.00 93.12 88 SER A N 1
ATOM 691 C CA . SER A 1 88 ? -5.249 14.878 4.003 1.00 93.12 88 SER A CA 1
ATOM 692 C C . SER A 1 88 ? -4.656 13.799 3.093 1.00 93.12 88 SER A C 1
ATOM 694 O O . SER A 1 88 ? -4.289 12.709 3.555 1.00 93.12 88 SER A O 1
ATOM 696 N N . LEU A 1 89 ? -4.579 14.071 1.790 1.00 93.62 89 LEU A N 1
ATOM 697 C CA . LEU A 1 89 ? -3.959 13.185 0.802 1.00 93.62 89 LEU A CA 1
ATOM 698 C C . LEU A 1 89 ? -2.513 13.585 0.480 1.00 93.62 89 LEU A C 1
ATOM 700 O O . LEU A 1 89 ? -2.185 14.762 0.544 1.00 93.62 89 LEU A O 1
ATOM 704 N N . PRO A 1 90 ? -1.667 12.653 0.000 1.00 93.50 90 PRO A N 1
ATOM 705 C CA . PRO A 1 90 ? -0.300 12.958 -0.442 1.00 93.50 90 PRO A CA 1
ATOM 706 C C . PRO A 1 90 ? -0.197 13.992 -1.574 1.00 93.50 90 PRO A C 1
ATOM 708 O O . PRO A 1 90 ? 0.876 14.527 -1.831 1.00 93.50 90 PRO A O 1
ATOM 711 N N . THR A 1 91 ? -1.302 14.280 -2.261 1.00 92.38 91 THR A N 1
ATOM 712 C CA . THR A 1 91 ? -1.410 15.354 -3.259 1.00 92.38 91 THR A CA 1
ATOM 713 C C . THR A 1 91 ? -1.634 16.741 -2.647 1.00 92.38 91 THR A C 1
ATOM 715 O O . THR A 1 91 ? -1.655 17.727 -3.374 1.00 92.38 91 THR A O 1
ATOM 718 N N . GLU A 1 92 ? -1.830 16.832 -1.333 1.00 94.38 92 GLU A N 1
ATOM 719 C CA . GLU A 1 92 ? -2.109 18.059 -0.588 1.00 94.38 92 GLU A CA 1
ATOM 720 C C . GLU A 1 92 ? -0.913 18.406 0.312 1.00 94.38 92 GLU A C 1
ATOM 722 O O . GLU A 1 92 ? -0.334 17.520 0.943 1.00 94.38 92 GLU A O 1
ATOM 727 N N . SER A 1 93 ? -0.554 19.690 0.430 1.00 93.06 93 SER A N 1
ATOM 728 C CA . SER A 1 93 ? 0.573 20.116 1.284 1.00 93.06 93 SER A CA 1
ATOM 729 C C . SER A 1 93 ? 0.366 19.728 2.751 1.00 93.06 93 SER A C 1
ATOM 731 O O . SER A 1 93 ? 1.280 19.219 3.392 1.00 93.06 93 SER A O 1
ATOM 733 N N . ALA A 1 94 ? -0.876 19.821 3.238 1.00 92.75 94 ALA A N 1
ATOM 734 C CA . ALA A 1 94 ? -1.263 19.469 4.603 1.00 92.75 94 ALA A CA 1
ATOM 735 C C . ALA A 1 94 ? -0.948 18.011 4.996 1.00 92.75 94 ALA A C 1
ATOM 737 O O . ALA A 1 94 ? -0.942 17.676 6.179 1.00 92.75 94 ALA A O 1
ATOM 738 N N . PHE A 1 95 ? -0.718 17.108 4.039 1.00 91.88 95 PHE A N 1
ATOM 739 C CA . PHE A 1 95 ? -0.257 15.748 4.334 1.00 91.88 95 PHE A CA 1
ATOM 740 C C . PHE A 1 95 ? 1.221 15.683 4.721 1.00 91.88 95 PHE A C 1
ATOM 742 O O . PHE A 1 95 ? 1.619 14.812 5.503 1.00 91.88 95 PHE A O 1
ATOM 749 N N . TRP A 1 96 ? 2.019 16.589 4.165 1.00 90.25 96 TRP A N 1
ATOM 750 C CA . TRP A 1 96 ? 3.462 16.681 4.358 1.00 90.25 96 TRP A CA 1
ATOM 751 C C . TRP A 1 96 ? 3.825 17.591 5.528 1.00 90.25 96 TRP A C 1
ATOM 753 O O . TRP A 1 96 ? 4.790 17.308 6.226 1.00 90.25 96 TRP A O 1
ATOM 763 N N . ASP A 1 97 ? 3.006 18.610 5.791 1.00 89.44 97 ASP A N 1
ATOM 764 C CA . ASP A 1 97 ? 3.218 19.575 6.877 1.00 89.44 97 ASP A CA 1
ATOM 765 C C . ASP A 1 97 ? 2.862 19.021 8.274 1.00 89.44 97 ASP A C 1
ATOM 767 O O . ASP A 1 97 ? 3.072 19.689 9.287 1.00 89.44 97 ASP A O 1
ATOM 771 N N . ARG A 1 98 ? 2.292 17.811 8.354 1.00 84.19 98 ARG A N 1
ATOM 772 C CA . ARG A 1 98 ? 1.876 17.200 9.624 1.00 84.19 98 ARG A CA 1
ATOM 773 C C . ARG A 1 98 ? 3.072 16.646 10.400 1.00 84.19 98 ARG A C 1
ATOM 775 O O . ARG A 1 98 ? 3.943 15.996 9.824 1.00 84.19 98 ARG A O 1
ATOM 782 N N . GLU A 1 99 ? 3.058 16.817 11.718 1.00 77.00 99 GLU A N 1
ATOM 783 C CA . GLU A 1 99 ? 4.020 16.160 12.605 1.00 77.00 99 GLU A CA 1
ATOM 784 C C . GLU A 1 99 ? 3.800 14.636 12.571 1.00 77.00 99 GLU A C 1
ATOM 786 O O . GLU A 1 99 ? 2.666 14.158 12.663 1.00 77.00 99 GLU A O 1
ATOM 791 N N . ARG A 1 100 ? 4.879 13.872 12.380 1.00 75.88 100 ARG A N 1
ATOM 792 C CA . ARG A 1 100 ? 4.873 12.402 12.302 1.00 75.88 100 ARG A CA 1
ATOM 793 C C . ARG A 1 100 ? 5.865 11.837 13.303 1.00 75.88 100 ARG A C 1
ATOM 795 O O . ARG A 1 100 ? 6.848 12.498 13.636 1.00 75.88 100 ARG A O 1
ATOM 802 N N . SER A 1 101 ? 5.630 10.611 13.763 1.00 72.19 101 SER A N 1
ATOM 803 C CA . SER A 1 101 ? 6.635 9.902 14.557 1.00 72.19 101 SER A CA 1
ATOM 804 C C . SER A 1 101 ? 7.916 9.694 13.740 1.00 72.19 101 SER A C 1
ATOM 806 O O . SER A 1 101 ? 7.861 9.564 12.514 1.00 72.19 101 SER A O 1
ATOM 808 N N . GLY A 1 102 ? 9.066 9.637 14.424 1.00 72.25 102 GLY A N 1
ATOM 809 C CA . GLY A 1 102 ? 10.362 9.370 13.784 1.00 72.25 102 GLY A CA 1
ATOM 810 C C . GLY A 1 102 ? 10.328 8.102 12.931 1.00 72.25 102 GLY A C 1
ATOM 811 O O . GLY A 1 102 ? 10.703 8.141 11.763 1.00 72.25 102 GLY A O 1
ATOM 812 N N . ASP A 1 103 ? 9.716 7.035 13.450 1.00 73.38 103 ASP A N 1
ATOM 813 C CA . ASP A 1 103 ? 9.602 5.741 12.770 1.00 73.38 103 ASP A CA 1
ATOM 814 C C . ASP A 1 103 ? 8.910 5.824 11.395 1.00 73.38 103 ASP A C 1
ATOM 816 O O . ASP A 1 103 ? 9.310 5.143 10.448 1.00 73.38 103 ASP A O 1
ATOM 820 N N . GLU A 1 104 ? 7.891 6.678 11.224 1.00 76.00 104 GLU A N 1
ATOM 821 C CA . GLU A 1 104 ? 7.225 6.826 9.921 1.00 76.00 104 GLU A CA 1
ATOM 822 C C . GLU A 1 104 ? 8.159 7.376 8.842 1.00 76.00 104 GLU A C 1
ATOM 824 O O . GLU A 1 104 ? 8.004 7.048 7.656 1.00 76.00 104 GLU A O 1
ATOM 829 N N . TRP A 1 105 ? 9.107 8.219 9.247 1.00 80.69 105 TRP A N 1
ATOM 830 C CA . TRP A 1 105 ? 10.109 8.789 8.362 1.00 80.69 105 TRP A CA 1
ATOM 831 C C . TRP A 1 105 ? 11.304 7.851 8.198 1.00 80.69 105 TRP A C 1
ATOM 833 O O . TRP A 1 105 ? 11.717 7.590 7.067 1.00 80.69 105 TRP A O 1
ATOM 843 N N . ASP A 1 106 ? 11.777 7.262 9.295 1.00 82.75 106 ASP A N 1
ATOM 844 C CA . ASP A 1 106 ? 12.936 6.368 9.340 1.00 82.75 106 ASP A CA 1
ATOM 845 C C . ASP A 1 106 ? 12.713 5.098 8.508 1.00 82.75 106 ASP A C 1
ATOM 847 O O . ASP A 1 106 ? 13.588 4.677 7.748 1.00 82.75 106 ASP A O 1
ATOM 851 N N . PHE A 1 107 ? 11.506 4.523 8.551 1.00 82.50 107 PHE A N 1
ATOM 852 C CA . PHE A 1 107 ? 11.122 3.398 7.689 1.00 82.50 107 PHE A CA 1
ATOM 853 C C . PHE A 1 107 ? 10.535 3.838 6.341 1.00 82.50 107 PHE A C 1
ATOM 855 O O . PHE A 1 107 ? 10.173 2.999 5.503 1.00 82.50 107 PHE A O 1
ATOM 862 N N . GLY A 1 108 ? 10.419 5.147 6.116 1.00 87.44 108 GLY A N 1
ATOM 863 C CA . GLY A 1 108 ? 9.929 5.765 4.891 1.00 87.44 108 GLY A CA 1
ATOM 864 C C . GLY A 1 108 ? 8.452 5.527 4.586 1.00 87.44 108 GLY A C 1
ATOM 865 O O . GLY A 1 108 ? 8.038 5.692 3.439 1.00 87.44 108 GLY A O 1
ATOM 866 N N . HIS A 1 109 ? 7.644 5.123 5.571 1.00 88.56 109 HIS A N 1
ATOM 867 C CA . HIS A 1 109 ? 6.206 4.839 5.418 1.00 88.56 109 HIS A CA 1
ATOM 868 C C . HIS A 1 109 ? 5.453 6.060 4.885 1.00 88.56 109 HIS A C 1
ATOM 870 O O . HIS A 1 109 ? 4.597 5.927 4.005 1.00 88.56 109 HIS A O 1
ATOM 876 N N . ALA A 1 110 ? 5.864 7.249 5.330 1.00 87.56 110 ALA A N 1
ATOM 877 C CA . ALA A 1 110 ? 5.285 8.522 4.929 1.00 87.56 110 ALA A CA 1
ATOM 878 C C . ALA A 1 110 ? 5.381 8.815 3.421 1.00 87.56 110 ALA A C 1
ATOM 880 O O . ALA A 1 110 ? 4.518 9.514 2.896 1.00 87.56 110 ALA A O 1
ATOM 881 N N . PHE A 1 111 ? 6.382 8.281 2.709 1.00 90.44 111 PHE A N 1
ATOM 882 C CA . PHE A 1 111 ? 6.571 8.549 1.275 1.00 90.44 111 PHE A CA 1
ATOM 883 C C . PHE A 1 111 ? 6.487 7.296 0.395 1.00 90.44 111 PHE A C 1
ATOM 885 O O . PHE A 1 111 ? 5.927 7.352 -0.703 1.00 90.44 111 PHE A O 1
ATOM 892 N N . LYS A 1 112 ? 6.969 6.137 0.861 1.00 93.44 112 LYS A N 1
ATOM 893 C CA . LYS A 1 112 ? 7.032 4.917 0.041 1.00 93.44 112 LYS A CA 1
ATOM 894 C C . LYS A 1 112 ? 5.651 4.322 -0.232 1.00 93.44 112 LYS A C 1
ATOM 896 O O . LYS A 1 112 ? 5.416 3.817 -1.334 1.00 93.44 112 LYS A O 1
ATOM 901 N N . PHE A 1 113 ? 4.730 4.388 0.736 1.00 93.81 113 PHE A N 1
ATOM 902 C CA . PHE A 1 113 ? 3.362 3.890 0.560 1.00 93.81 113 PHE A CA 1
ATOM 903 C C . PHE A 1 113 ? 2.560 4.776 -0.401 1.00 93.81 113 PHE A C 1
ATOM 905 O O . PHE A 1 113 ? 2.059 4.220 -1.383 1.00 93.81 113 PHE A O 1
ATOM 912 N N . PRO A 1 114 ? 2.504 6.118 -0.228 1.00 94.75 114 PRO A N 1
ATOM 913 C CA . PRO A 1 114 ? 1.953 7.020 -1.239 1.00 94.75 114 PRO A CA 1
ATOM 914 C C . PRO A 1 114 ? 2.503 6.802 -2.630 1.00 94.75 114 PRO A C 1
ATOM 916 O O . PRO A 1 114 ? 1.733 6.527 -3.548 1.00 94.75 114 PRO A O 1
ATOM 919 N N . TYR A 1 115 ? 3.823 6.867 -2.785 1.00 95.62 115 TYR A N 1
ATOM 920 C CA . TYR A 1 115 ? 4.430 6.785 -4.102 1.00 95.62 115 TYR A CA 1
ATOM 921 C C . TYR A 1 115 ? 4.058 5.476 -4.806 1.00 95.62 115 TYR A C 1
ATOM 923 O O . TYR A 1 115 ? 3.630 5.485 -5.957 1.00 95.62 115 TYR A O 1
ATOM 931 N N . SER A 1 116 ? 4.102 4.358 -4.078 1.00 96.50 116 SER A N 1
ATOM 932 C CA . SER A 1 116 ? 3.717 3.056 -4.623 1.00 96.50 116 SER A CA 1
ATOM 933 C C . SER A 1 116 ? 2.239 2.982 -4.992 1.00 96.50 116 SER A C 1
ATOM 935 O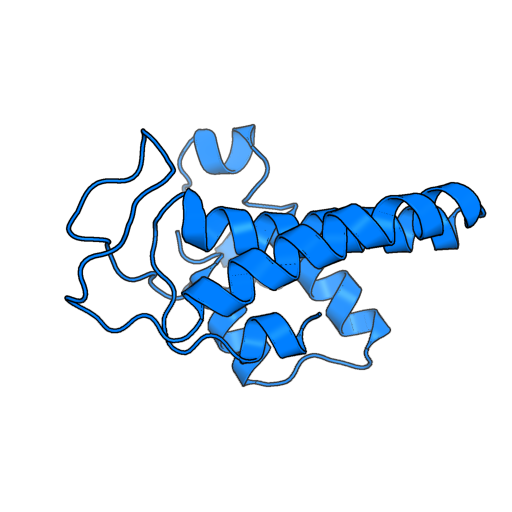 O . SER A 1 116 ? 1.912 2.537 -6.089 1.00 96.50 116 SER A O 1
ATOM 937 N N . PHE A 1 117 ? 1.337 3.430 -4.117 1.00 96.19 117 PHE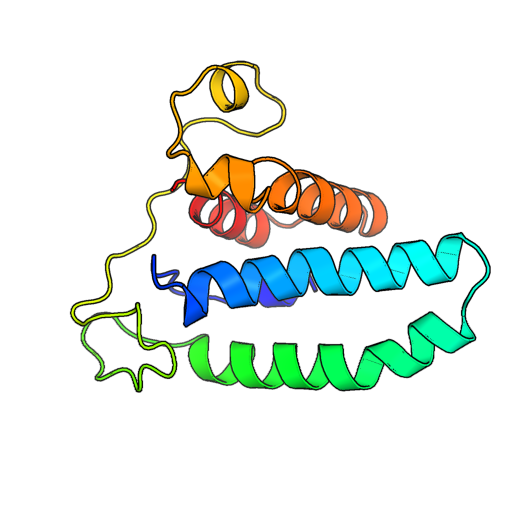 A N 1
ATOM 938 C CA . PHE A 1 117 ? -0.098 3.403 -4.398 1.00 96.19 117 PHE A CA 1
ATOM 939 C C . PHE A 1 117 ? -0.450 4.225 -5.645 1.00 96.19 117 PHE A C 1
ATOM 941 O O . PHE A 1 117 ? -1.103 3.708 -6.552 1.00 96.19 117 PHE A O 1
ATOM 948 N N . TYR A 1 118 ? 0.022 5.473 -5.721 1.00 95.69 118 TYR A N 1
ATOM 949 C CA . TYR A 1 118 ? -0.264 6.353 -6.856 1.00 95.69 118 TYR A CA 1
ATOM 950 C C . TYR A 1 118 ? 0.388 5.863 -8.151 1.00 95.69 118 TYR A C 1
ATOM 952 O O . TYR A 1 118 ? -0.243 5.949 -9.203 1.00 95.69 118 TYR A O 1
ATOM 960 N N . HIS A 1 119 ? 1.588 5.279 -8.089 1.00 95.69 119 HIS A N 1
ATOM 961 C CA . HIS A 1 119 ? 2.216 4.660 -9.255 1.00 95.69 119 HIS A CA 1
ATOM 962 C C . HIS A 1 119 ? 1.372 3.500 -9.808 1.00 95.69 119 HIS A C 1
ATOM 964 O O . HIS A 1 119 ? 1.067 3.451 -11.002 1.00 95.69 119 HIS A O 1
ATOM 970 N N . HIS A 1 120 ? 0.916 2.593 -8.936 1.00 95.19 120 HIS A N 1
ATOM 971 C CA . HIS A 1 120 ? 0.027 1.497 -9.341 1.00 95.19 120 HIS A CA 1
ATOM 972 C C . HIS A 1 120 ? -1.305 2.003 -9.888 1.00 95.19 120 HIS A C 1
ATOM 974 O O . HIS A 1 120 ? -1.802 1.455 -10.872 1.00 95.19 120 HIS A O 1
ATOM 980 N N . ALA A 1 121 ? -1.878 3.042 -9.276 1.00 94.88 121 ALA A N 1
ATOM 981 C CA . ALA A 1 121 ? -3.130 3.636 -9.731 1.00 94.88 121 ALA A CA 1
ATOM 982 C C . ALA A 1 121 ? -2.971 4.248 -11.125 1.00 94.88 121 ALA A C 1
ATOM 984 O O . ALA A 1 121 ? -3.775 3.958 -12.005 1.00 94.88 121 ALA A O 1
ATOM 985 N N . ALA A 1 122 ? -1.905 5.014 -11.363 1.00 93.62 122 ALA A N 1
ATOM 986 C CA . ALA A 1 122 ? -1.625 5.604 -12.669 1.00 93.62 122 ALA A CA 1
ATOM 987 C C . ALA A 1 122 ? -1.511 4.532 -13.765 1.00 93.62 122 ALA A C 1
ATOM 989 O O . ALA A 1 122 ? -2.143 4.647 -14.814 1.00 93.62 122 ALA A O 1
ATOM 990 N N . ARG A 1 123 ? -0.788 3.436 -13.496 1.00 91.25 123 ARG A N 1
ATOM 991 C CA . ARG A 1 123 ? -0.649 2.314 -14.441 1.00 91.25 123 ARG A CA 1
ATOM 992 C C . ARG A 1 123 ? -1.956 1.578 -14.723 1.00 91.25 123 ARG A C 1
ATOM 994 O O . ARG A 1 123 ? -2.141 1.071 -15.824 1.00 91.25 123 ARG A O 1
ATOM 1001 N N . ALA A 1 124 ? -2.843 1.491 -13.737 1.00 90.56 124 ALA A N 1
ATOM 1002 C CA . ALA A 1 124 ? -4.129 0.813 -13.868 1.00 90.56 124 ALA A CA 1
ATOM 1003 C C . ALA A 1 124 ? -5.231 1.690 -14.497 1.00 90.56 124 ALA A C 1
ATOM 1005 O O . ALA A 1 124 ? -6.355 1.216 -14.650 1.00 90.56 124 ALA A O 1
ATOM 1006 N N . GLY A 1 125 ? -4.934 2.948 -14.854 1.00 92.12 125 GLY A N 1
ATOM 1007 C CA . GLY A 1 125 ? -5.939 3.914 -15.317 1.00 92.12 125 GLY A CA 1
ATOM 1008 C C . GLY A 1 125 ? -6.810 4.484 -14.190 1.00 92.12 125 GLY A C 1
ATOM 1009 O O . GLY A 1 125 ? -7.894 4.998 -14.447 1.00 92.12 125 GLY A O 1
ATOM 1010 N N . GLY A 1 126 ? -6.351 4.379 -12.943 1.00 91.88 126 GLY A N 1
ATOM 1011 C CA . GLY A 1 126 ? -7.030 4.827 -11.733 1.00 91.88 126 GLY A CA 1
ATOM 1012 C C . GLY A 1 126 ? -7.082 3.754 -10.642 1.00 91.88 126 GLY A C 1
ATOM 1013 O O . GLY A 1 126 ? -6.727 2.592 -10.845 1.00 91.88 126 GLY A O 1
ATOM 1014 N N . ALA A 1 127 ? -7.553 4.155 -9.463 1.00 91.12 127 ALA A N 1
ATOM 1015 C CA . ALA A 1 127 ? -7.965 3.247 -8.395 1.00 91.12 127 ALA A CA 1
ATOM 1016 C C . ALA A 1 127 ? -9.461 3.444 -8.136 1.00 91.12 127 ALA A C 1
ATOM 1018 O O . ALA A 1 127 ? -9.968 4.561 -8.255 1.00 91.12 127 ALA A O 1
ATOM 1019 N N . ASP A 1 128 ? -10.164 2.377 -7.764 1.00 92.50 128 ASP A N 1
ATOM 1020 C CA . ASP A 1 128 ? -11.550 2.503 -7.323 1.00 92.50 128 ASP A CA 1
ATOM 1021 C C . ASP A 1 128 ? -11.651 3.206 -5.953 1.00 92.50 128 ASP A C 1
ATOM 1023 O O . ASP A 1 128 ? -10.674 3.346 -5.208 1.00 92.50 128 ASP A O 1
ATOM 1027 N N . ALA A 1 129 ? -12.858 3.673 -5.624 1.00 92.56 129 ALA A N 1
ATOM 1028 C CA . ALA A 1 129 ? -13.110 4.425 -4.397 1.00 92.56 129 ALA A CA 1
ATOM 1029 C C . ALA A 1 129 ? -12.809 3.613 -3.125 1.00 92.56 129 ALA A C 1
ATOM 1031 O O . ALA A 1 129 ? -12.366 4.182 -2.127 1.00 92.56 129 ALA A O 1
ATOM 1032 N N . ALA A 1 130 ? -13.009 2.292 -3.160 1.00 91.88 130 ALA A N 1
ATOM 1033 C CA . ALA A 1 130 ? -12.732 1.423 -2.024 1.00 91.88 130 ALA A CA 1
ATOM 1034 C C . ALA A 1 130 ? -11.222 1.317 -1.773 1.00 91.88 130 ALA A C 1
ATOM 1036 O O . ALA A 1 130 ? -10.780 1.495 -0.641 1.00 91.88 130 ALA A O 1
ATOM 1037 N N . ALA A 1 131 ? -10.416 1.122 -2.820 1.00 92.31 131 ALA A N 1
ATOM 1038 C CA . ALA A 1 131 ? -8.960 1.124 -2.736 1.00 92.31 131 ALA A CA 1
ATOM 1039 C C . ALA A 1 131 ? -8.430 2.450 -2.173 1.00 92.31 131 ALA A C 1
ATOM 1041 O O . ALA A 1 131 ? -7.543 2.434 -1.323 1.00 92.31 131 ALA A O 1
ATOM 1042 N N . PHE A 1 132 ? -8.996 3.588 -2.592 1.00 93.31 132 PHE A N 1
ATOM 1043 C CA . PHE A 1 132 ? -8.644 4.900 -2.041 1.00 93.31 132 PHE A CA 1
ATOM 1044 C C . PHE A 1 132 ? -9.014 5.047 -0.562 1.00 93.31 132 PHE A C 1
ATOM 1046 O O . PHE A 1 132 ? -8.198 5.533 0.220 1.00 93.31 132 PHE A O 1
ATOM 1053 N N . ASP A 1 133 ? -10.212 4.623 -0.155 1.00 92.12 133 ASP A N 1
ATOM 1054 C CA . ASP A 1 133 ? -10.620 4.660 1.255 1.00 92.12 133 ASP A CA 1
ATOM 1055 C C . ASP A 1 133 ? -9.696 3.801 2.130 1.00 92.12 133 ASP A C 1
ATOM 1057 O O . ASP A 1 133 ? -9.218 4.242 3.178 1.00 92.12 133 ASP A O 1
ATOM 1061 N N . ARG A 1 134 ? -9.368 2.592 1.665 1.00 91.69 134 ARG A N 1
ATOM 1062 C CA . ARG A 1 134 ? -8.425 1.706 2.355 1.00 91.69 134 ARG A CA 1
ATOM 1063 C C . ARG A 1 134 ? -7.032 2.293 2.411 1.00 91.69 134 ARG A C 1
ATOM 1065 O O . ARG A 1 134 ? -6.405 2.272 3.466 1.00 91.69 134 ARG A O 1
ATOM 1072 N N . PHE A 1 135 ? -6.581 2.893 1.318 1.00 93.06 135 PHE A N 1
ATOM 1073 C CA . PHE A 1 135 ? -5.303 3.576 1.285 1.00 93.06 135 PHE A CA 1
ATOM 1074 C C . PHE A 1 135 ? -5.239 4.722 2.301 1.00 93.06 135 PHE A C 1
ATOM 1076 O O . PHE A 1 135 ? -4.269 4.794 3.049 1.00 93.06 135 PHE A O 1
ATOM 1083 N N . LYS A 1 136 ? -6.288 5.547 2.435 1.00 92.94 136 LYS A N 1
ATOM 1084 C CA . LYS A 1 136 ? -6.337 6.609 3.459 1.00 92.94 136 LYS A CA 1
ATOM 1085 C C . LYS A 1 136 ? -6.114 6.079 4.873 1.00 92.94 136 LYS A C 1
ATOM 1087 O O . LYS A 1 136 ? -5.513 6.780 5.677 1.00 92.94 136 LYS A O 1
ATOM 1092 N N . ARG A 1 137 ? -6.579 4.868 5.185 1.00 90.94 137 ARG A N 1
ATOM 1093 C CA . ARG A 1 137 ? -6.372 4.225 6.496 1.00 90.94 137 ARG A CA 1
ATOM 1094 C C . ARG A 1 137 ? -4.947 3.718 6.692 1.00 90.94 137 ARG A C 1
ATOM 1096 O O . ARG A 1 137 ? -4.495 3.663 7.825 1.00 90.94 137 ARG A O 1
ATOM 1103 N N . ILE A 1 138 ? -4.245 3.388 5.610 1.00 89.25 138 ILE A N 1
ATOM 1104 C CA . ILE A 1 138 ? -2.818 3.044 5.655 1.00 89.25 138 ILE A CA 1
ATOM 1105 C C . ILE A 1 138 ? -2.002 4.292 5.986 1.00 89.25 138 ILE A C 1
ATOM 1107 O O . ILE A 1 138 ? -1.173 4.295 6.875 1.00 89.25 138 ILE A O 1
ATOM 1111 N N . ILE A 1 139 ? -2.287 5.413 5.334 1.00 89.38 139 ILE A N 1
ATOM 1112 C CA . ILE A 1 139 ? -1.503 6.643 5.532 1.00 89.38 139 ILE A CA 1
ATOM 1113 C C . ILE A 1 139 ? -2.042 7.563 6.635 1.00 89.38 139 ILE A C 1
ATOM 1115 O O . ILE A 1 139 ? -1.616 8.714 6.734 1.00 89.38 139 ILE A O 1
ATOM 1119 N N . GLY A 1 140 ? -3.017 7.110 7.422 1.00 84.50 140 GLY A N 1
ATOM 1120 C CA . GLY A 1 140 ? -3.661 7.895 8.481 1.00 84.50 140 GLY A CA 1
ATOM 1121 C C . GLY A 1 140 ? -3.077 7.688 9.875 1.00 84.50 140 GLY A C 1
ATOM 1122 O O . GLY A 1 140 ? -3.698 8.114 10.849 1.00 84.50 140 GLY A O 1
ATOM 1123 N N . THR A 1 141 ? -1.943 6.991 9.964 1.00 68.25 141 THR A N 1
ATOM 1124 C CA . THR A 1 141 ? -1.222 6.734 11.211 1.00 68.25 141 THR A CA 1
ATOM 1125 C C . THR A 1 141 ? -0.579 7.981 11.799 1.00 68.25 141 THR A C 1
ATOM 1127 O O . THR A 1 141 ? -0.293 8.933 11.027 1.00 68.25 141 THR A O 1
#